Protein AF-A0A7K2Q2Y9-F1 (afdb_monomer)

Foldseek 3Di:
DFVVLQCLQCLLQVLCCVPVVADDDGGDDDDPDDDDPVCVFVCVCPVDDPQNVVFPGKDKDWDALVVQLVLSLCCQQVDDPPDDHCHDPRSNLSSLSSLLSLLVHDSPDDPVVSVVSSNVWTKIWMHTPDPNDPPDSNDGGMHTD

Mean predicted aligned error: 4.2 Å

Nearest PDB structures (foldseek):
  2x19-assembly1_B  TM=3.429E-01  e=9.960E+00  Homo sapiens

Sequence (145 aa):
TAAATGELIAAAARNWAEDSNGWLEARVFEFVEPLTPASLPAALGAIGLKCTAMATQVSLSRCFPVEVWEVLFDAAAEGGAYESAEYAAYGRLAAWRSLAGLAGVDEGTPVAEVEAQVAAYRWYSFATDSGWFCHQHWDLAIVAL

Radius of gyration: 14.67 Å; Cα contacts (8 Å, |Δi|>4): 227; chains: 1; bounding box: 39×28×42 Å

Secondary structure (DSSP, 8-state):
-HHHHHHHHTGGGHHHHHHS-----------SS---TTTHHHHHHHTT-GGGTT-S-EEEEEE-HHHHHHHHHHHHHH-STTS---HHHHHHHHHHHHHHHHTT--TTS-HHHHHHHHHHS-EEEEEESSTT--SSTT---EEE-

Solvent-accessible surface area (backbone atoms only — not comparable to full-atom values): 8268 Å² total; per-residue (Å²): 106,75,66,60,42,21,54,28,36,37,41,14,52,44,61,25,40,76,76,58,74,42,88,84,87,54,83,87,85,87,66,98,60,87,81,45,88,84,51,41,45,62,46,54,56,66,74,69,44,75,66,30,48,86,33,88,47,56,50,78,43,84,49,50,70,67,60,54,44,50,54,29,25,49,40,14,31,56,35,35,102,82,54,85,39,48,32,74,72,52,4,48,52,23,15,48,39,14,53,31,21,55,53,73,47,63,96,84,57,54,66,71,58,45,54,55,46,46,70,72,43,49,38,30,38,49,50,51,74,16,90,66,58,83,84,52,96,87,58,85,46,79,48,62,88

pLDDT: mean 90.08, std 8.45, range [52.78, 97.94]

Structure (mmCIF, N/CA/C/O backbone):
data_AF-A0A7K2Q2Y9-F1
#
_entry.id   AF-A0A7K2Q2Y9-F1
#
loop_
_atom_site.group_PDB
_atom_site.id
_atom_site.type_symbol
_atom_site.label_atom_id
_atom_site.label_alt_id
_atom_site.label_comp_id
_atom_site.label_asym_id
_atom_site.label_entity_id
_atom_site.label_seq_id
_atom_site.pdbx_PDB_ins_code
_atom_site.Cartn_x
_atom_site.Cartn_y
_atom_site.Cartn_z
_atom_site.occupancy
_atom_site.B_iso_or_equiv
_atom_site.auth_seq_id
_atom_site.auth_comp_id
_atom_site.auth_asym_id
_atom_site.auth_atom_id
_atom_site.pdbx_PDB_model_num
ATOM 1 N N . THR A 1 1 ? -3.689 -16.438 7.985 1.00 52.78 1 THR A N 1
ATOM 2 C CA . THR A 1 1 ? -2.217 -16.499 8.185 1.00 52.78 1 THR A CA 1
ATOM 3 C C . THR A 1 1 ? -1.583 -15.374 7.388 1.00 52.78 1 THR A C 1
ATOM 5 O O . THR A 1 1 ? -2.196 -14.946 6.422 1.00 52.78 1 THR A O 1
ATOM 8 N N . ALA A 1 2 ? -0.388 -14.895 7.751 1.00 61.81 2 ALA A N 1
ATOM 9 C CA . ALA A 1 2 ? 0.261 -13.727 7.126 1.00 61.81 2 ALA A CA 1
ATOM 10 C C . ALA A 1 2 ? 0.340 -13.760 5.579 1.00 61.81 2 ALA A C 1
ATOM 12 O O . ALA A 1 2 ? 0.356 -12.709 4.945 1.00 61.81 2 ALA A O 1
ATOM 13 N N . ALA A 1 3 ? 0.342 -14.951 4.967 1.00 63.41 3 ALA A N 1
ATOM 14 C CA . ALA A 1 3 ? 0.264 -15.122 3.514 1.00 63.41 3 ALA A CA 1
ATOM 15 C C . ALA A 1 3 ? -1.055 -14.594 2.913 1.00 63.41 3 ALA A C 1
ATOM 17 O O . ALA A 1 3 ? -1.014 -13.829 1.956 1.00 63.41 3 ALA A O 1
ATOM 18 N N . ALA A 1 4 ? -2.202 -14.915 3.524 1.00 65.38 4 ALA A N 1
ATOM 19 C CA . ALA A 1 4 ? -3.511 -14.425 3.083 1.00 65.38 4 ALA A CA 1
ATOM 20 C C . ALA A 1 4 ? -3.617 -12.894 3.206 1.00 65.38 4 ALA A C 1
ATOM 22 O O . ALA A 1 4 ? -4.178 -12.235 2.339 1.00 65.38 4 ALA A O 1
ATOM 23 N N . THR A 1 5 ? -3.011 -12.309 4.243 1.00 83.12 5 THR A N 1
ATOM 24 C CA . THR A 1 5 ? -2.941 -10.849 4.401 1.00 83.12 5 THR A CA 1
ATOM 25 C C . THR A 1 5 ? -2.083 -10.207 3.310 1.00 83.12 5 THR A C 1
ATOM 27 O O . THR A 1 5 ? -2.466 -9.181 2.762 1.00 83.12 5 THR A O 1
ATOM 30 N N . GLY A 1 6 ? -0.957 -10.826 2.937 1.00 88.31 6 GLY A N 1
ATOM 31 C CA . GLY A 1 6 ? -0.121 -10.362 1.826 1.00 88.31 6 GLY A CA 1
ATOM 32 C C . GLY A 1 6 ? -0.843 -10.390 0.474 1.00 88.31 6 GLY A C 1
ATOM 33 O O . GLY A 1 6 ? -0.731 -9.438 -0.293 1.00 88.31 6 GLY A O 1
ATOM 34 N N . GLU A 1 7 ? -1.620 -11.440 0.199 1.00 91.38 7 GLU A N 1
ATOM 35 C CA . GLU A 1 7 ? -2.458 -11.533 -1.007 1.00 91.38 7 GLU A CA 1
ATOM 36 C C . GLU A 1 7 ? -3.570 -10.479 -1.027 1.00 91.38 7 GLU A C 1
ATOM 38 O O . GLU A 1 7 ? -3.862 -9.918 -2.086 1.00 91.38 7 GLU A O 1
ATOM 43 N N . LEU A 1 8 ? -4.161 -10.185 0.139 1.00 94.38 8 LEU A N 1
ATOM 44 C CA . LEU A 1 8 ? -5.156 -9.126 0.280 1.00 94.38 8 LEU A CA 1
ATOM 45 C C . LEU A 1 8 ? -4.526 -7.760 -0.011 1.00 94.38 8 LEU A C 1
ATOM 47 O O . LEU A 1 8 ? -5.024 -7.041 -0.869 1.00 94.38 8 LEU A O 1
ATOM 51 N N . ILE A 1 9 ? -3.386 -7.451 0.625 1.00 96.38 9 ILE A N 1
ATOM 52 C CA . ILE A 1 9 ? -2.611 -6.217 0.409 1.00 96.38 9 ILE A CA 1
ATOM 53 C C . ILE A 1 9 ? -2.255 -6.044 -1.073 1.00 96.38 9 ILE A C 1
ATOM 55 O O . ILE A 1 9 ? -2.383 -4.946 -1.608 1.00 96.38 9 ILE A O 1
ATOM 59 N N . ALA A 1 10 ? -1.834 -7.111 -1.754 1.00 94.94 10 ALA A N 1
ATOM 60 C CA . ALA A 1 10 ? -1.382 -7.051 -3.144 1.00 94.94 10 ALA A CA 1
ATOM 61 C C . ALA A 1 10 ? -2.518 -7.041 -4.186 1.00 94.94 10 ALA A C 1
ATOM 63 O O . ALA A 1 10 ? -2.237 -6.939 -5.378 1.00 94.94 10 ALA A O 1
ATOM 64 N N . ALA A 1 11 ? -3.786 -7.159 -3.774 1.00 95.00 11 ALA A N 1
ATOM 65 C CA . ALA A 1 11 ? -4.908 -7.391 -4.682 1.00 95.00 11 ALA A CA 1
ATOM 66 C C . ALA A 1 11 ? -5.034 -6.362 -5.819 1.00 95.00 11 ALA A C 1
ATOM 68 O O . ALA A 1 11 ? -5.313 -6.757 -6.947 1.00 95.00 11 ALA A O 1
ATOM 69 N N . ALA A 1 12 ? -4.810 -5.079 -5.536 1.00 94.94 12 ALA A N 1
ATOM 70 C CA . ALA A 1 12 ? -4.904 -3.978 -6.491 1.00 94.94 12 ALA A CA 1
ATOM 71 C C . ALA A 1 12 ? -3.836 -3.996 -7.594 1.00 94.94 12 ALA A C 1
ATOM 73 O O . ALA A 1 12 ? -4.073 -3.465 -8.669 1.00 94.94 12 ALA A O 1
ATOM 74 N N . ALA A 1 13 ? -2.678 -4.602 -7.334 1.00 92.69 13 ALA A N 1
ATOM 75 C CA . ALA A 1 13 ? -1.558 -4.645 -8.274 1.00 92.69 13 ALA A CA 1
ATOM 76 C C . ALA A 1 13 ? -1.278 -6.069 -8.779 1.00 92.69 13 ALA A C 1
ATOM 78 O O . ALA A 1 13 ? -0.231 -6.318 -9.368 1.00 92.69 13 ALA A O 1
ATOM 79 N N . ARG A 1 14 ? -2.182 -7.028 -8.521 1.00 90.88 14 ARG A N 1
ATOM 80 C CA . ARG A 1 14 ? -1.970 -8.450 -8.838 1.00 90.88 14 ARG A CA 1
ATOM 81 C C . ARG A 1 14 ? -1.711 -8.673 -10.329 1.00 90.88 14 ARG A C 1
ATOM 83 O O . ARG A 1 14 ? -0.756 -9.369 -10.667 1.00 90.88 14 ARG A O 1
ATOM 90 N N . ASN A 1 15 ? -2.519 -8.049 -11.184 1.00 85.75 15 ASN A N 1
ATOM 91 C CA . ASN A 1 15 ? -2.393 -8.161 -12.638 1.00 85.75 15 ASN A CA 1
ATOM 92 C C . ASN A 1 15 ? -1.008 -7.711 -13.129 1.00 85.75 15 ASN A C 1
ATOM 94 O O . ASN A 1 15 ? -0.398 -8.422 -13.916 1.00 85.75 15 ASN A O 1
ATOM 98 N N . TRP A 1 16 ? -0.417 -6.667 -12.532 1.00 87.69 16 TRP A N 1
ATOM 99 C CA . TRP A 1 16 ? 0.919 -6.190 -12.910 1.00 87.69 16 TRP A CA 1
ATOM 100 C C . TRP A 1 16 ? 1.996 -7.281 -12.814 1.00 87.69 16 TRP A C 1
ATOM 102 O O . TRP A 1 16 ? 2.913 -7.323 -13.637 1.00 87.69 16 TRP A O 1
ATOM 112 N N . ALA A 1 17 ? 1.926 -8.156 -11.805 1.00 84.19 17 ALA A N 1
ATOM 113 C CA . ALA A 1 17 ? 2.871 -9.266 -11.671 1.00 84.19 17 ALA A CA 1
ATOM 114 C C . ALA A 1 17 ? 2.535 -10.448 -12.579 1.00 84.19 17 ALA A C 1
ATOM 116 O O . ALA A 1 17 ? 3.451 -11.093 -13.090 1.00 84.19 17 ALA A O 1
ATOM 117 N N . GLU A 1 18 ? 1.249 -10.752 -12.742 1.00 82.88 18 GLU A N 1
ATOM 118 C CA . GLU A 1 18 ? 0.785 -11.904 -13.517 1.00 82.88 18 GLU A CA 1
ATOM 119 C C . GLU A 1 18 ? 1.019 -11.706 -15.019 1.00 82.88 18 GLU A C 1
ATOM 121 O O . GLU A 1 18 ? 1.490 -12.630 -15.686 1.00 82.88 18 GLU A O 1
ATOM 126 N N . ASP A 1 19 ? 0.802 -10.491 -15.522 1.00 76.50 19 ASP A N 1
ATOM 127 C CA . ASP A 1 19 ? 0.676 -10.243 -16.956 1.00 76.50 19 ASP A CA 1
ATOM 128 C C . ASP A 1 19 ? 1.758 -9.271 -17.519 1.00 76.50 19 ASP A C 1
ATOM 130 O O . ASP A 1 19 ? 2.040 -9.303 -18.720 1.00 76.50 19 ASP A O 1
ATOM 134 N N . SER A 1 20 ? 2.461 -8.482 -16.681 1.00 72.81 20 SER A N 1
ATOM 135 C CA . SER A 1 20 ? 3.487 -7.483 -17.094 1.00 72.81 20 SER A CA 1
ATOM 136 C C . SER A 1 20 ? 4.882 -7.786 -16.557 1.00 72.81 20 SER A C 1
ATOM 138 O O . SER A 1 20 ? 5.810 -7.004 -16.771 1.00 72.81 20 SER A O 1
ATOM 140 N N . ASN A 1 21 ? 5.072 -8.924 -15.884 1.00 81.19 21 ASN A N 1
ATOM 141 C CA . ASN A 1 21 ? 6.314 -9.265 -15.176 1.00 81.19 21 ASN A CA 1
ATOM 142 C C . ASN A 1 21 ? 6.713 -8.228 -14.105 1.00 81.19 21 ASN A C 1
ATOM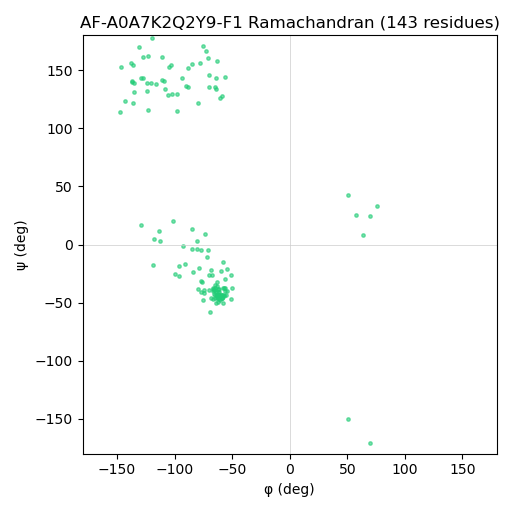 144 O O . ASN A 1 21 ? 7.897 -8.092 -13.781 1.00 81.19 21 ASN A O 1
ATOM 148 N N . GLY A 1 22 ? 5.738 -7.487 -13.571 1.00 85.44 22 GLY A N 1
ATOM 149 C CA . GLY A 1 22 ? 5.936 -6.541 -12.484 1.00 85.44 22 GLY A CA 1
ATOM 150 C C . GLY A 1 22 ? 6.399 -7.233 -11.203 1.00 85.44 22 GLY A C 1
ATOM 151 O O . GLY A 1 22 ? 6.201 -8.433 -10.992 1.00 85.44 22 GLY A O 1
ATOM 152 N N . TRP A 1 23 ? 7.034 -6.467 -10.320 1.00 90.56 23 TRP A N 1
ATOM 153 C CA . TRP A 1 23 ? 7.498 -6.977 -9.037 1.00 90.56 23 TRP A CA 1
ATOM 154 C C . TRP A 1 23 ? 6.564 -6.551 -7.914 1.00 90.56 23 TRP A C 1
ATOM 156 O O . TRP A 1 23 ? 6.265 -5.372 -7.752 1.00 90.56 23 TRP A O 1
ATOM 166 N N . LEU A 1 24 ? 6.143 -7.519 -7.099 1.00 92.00 24 LEU A N 1
ATOM 167 C CA . LEU A 1 24 ? 5.274 -7.277 -5.954 1.00 92.00 24 LEU A CA 1
ATOM 168 C C . LEU A 1 24 ? 5.896 -7.786 -4.662 1.00 92.00 24 LEU A C 1
ATOM 170 O O . LEU A 1 24 ? 6.454 -8.886 -4.581 1.00 92.00 24 LEU A O 1
ATOM 174 N N . GLU A 1 25 ? 5.731 -6.985 -3.618 1.00 94.19 25 GLU A N 1
ATOM 175 C CA . GLU A 1 25 ? 6.051 -7.352 -2.252 1.00 94.19 25 GLU A CA 1
ATOM 176 C C . GLU A 1 25 ? 5.024 -6.740 -1.299 1.00 94.19 25 GLU A C 1
ATOM 178 O O . GLU A 1 25 ? 4.825 -5.532 -1.266 1.00 94.19 25 GLU A O 1
ATOM 183 N N . ALA A 1 26 ? 4.376 -7.596 -0.510 1.00 95.06 26 ALA A N 1
ATOM 184 C CA . ALA A 1 26 ? 3.374 -7.212 0.475 1.00 95.06 26 ALA A CA 1
ATOM 185 C C . ALA A 1 26 ? 3.613 -7.989 1.771 1.00 95.06 26 ALA A C 1
ATOM 187 O O . ALA A 1 26 ? 3.669 -9.224 1.757 1.00 95.06 26 ALA A O 1
ATOM 188 N N . ARG A 1 27 ? 3.822 -7.283 2.884 1.00 94.25 27 ARG A N 1
ATOM 189 C CA . ARG A 1 27 ? 4.232 -7.869 4.168 1.00 94.25 27 ARG A CA 1
ATOM 190 C C . ARG A 1 27 ? 3.636 -7.087 5.333 1.00 94.25 27 ARG A C 1
ATOM 192 O O . ARG A 1 27 ? 3.421 -5.886 5.227 1.00 94.25 27 ARG A O 1
ATOM 199 N N . VAL A 1 28 ? 3.439 -7.784 6.447 1.00 93.56 28 VAL A N 1
ATOM 200 C CA . VAL A 1 28 ? 3.075 -7.202 7.743 1.00 93.56 28 VAL A CA 1
ATOM 201 C C . VAL A 1 28 ? 4.217 -7.477 8.710 1.00 93.56 28 VAL A C 1
ATOM 203 O O . VAL A 1 28 ? 4.770 -8.579 8.713 1.00 93.56 28 VAL A O 1
ATOM 206 N N . PHE A 1 29 ? 4.564 -6.478 9.516 1.00 92.75 29 PHE A N 1
ATOM 207 C CA . PHE A 1 29 ? 5.623 -6.568 10.512 1.00 92.75 29 PHE A CA 1
ATOM 208 C C . PHE A 1 29 ? 5.105 -6.097 11.862 1.00 92.75 29 PHE A C 1
ATOM 210 O O . PHE A 1 29 ? 4.360 -5.123 11.947 1.00 92.75 29 PHE A O 1
ATOM 217 N N . GLU A 1 30 ? 5.561 -6.764 12.914 1.00 91.88 30 GLU A N 1
ATOM 218 C CA . GLU A 1 30 ? 5.367 -6.328 14.289 1.00 91.88 30 GLU A CA 1
ATOM 219 C C . GLU A 1 30 ? 6.706 -5.837 14.837 1.00 91.88 30 GLU A C 1
ATOM 221 O O . GLU A 1 30 ? 7.740 -6.489 14.669 1.00 91.88 30 GLU A O 1
ATOM 226 N N . PHE A 1 31 ? 6.690 -4.679 15.491 1.00 90.88 31 PHE A N 1
ATOM 227 C CA . PHE A 1 31 ? 7.863 -4.098 16.134 1.00 90.88 31 PHE A CA 1
ATOM 228 C C . PHE A 1 31 ? 7.682 -4.130 17.648 1.00 90.88 31 PHE A C 1
ATOM 230 O O . PHE A 1 31 ? 6.591 -3.882 18.156 1.00 90.88 31 PHE A O 1
ATOM 237 N N . VAL A 1 32 ? 8.771 -4.414 18.369 1.00 92.38 32 VAL A N 1
ATOM 238 C CA . VAL A 1 32 ? 8.774 -4.422 19.842 1.00 92.38 32 VAL A CA 1
ATOM 239 C C . VAL A 1 32 ? 8.450 -3.032 20.396 1.00 92.38 32 VAL A C 1
ATOM 241 O O . VAL A 1 32 ? 7.726 -2.908 21.380 1.00 92.38 32 VAL A O 1
ATOM 244 N N . GLU A 1 33 ? 8.967 -1.988 19.747 1.00 91.25 33 GLU A N 1
ATOM 245 C CA . GLU A 1 33 ? 8.677 -0.595 20.077 1.00 91.25 33 GLU A CA 1
ATOM 246 C C . GLU A 1 33 ? 7.806 0.043 18.985 1.00 91.25 33 GLU A C 1
ATOM 248 O O . GLU A 1 33 ? 8.047 -0.204 17.798 1.00 91.25 33 GLU A O 1
ATOM 253 N N . PRO A 1 34 ? 6.820 0.889 19.345 1.00 91.69 34 PRO A N 1
ATOM 254 C CA . PRO A 1 34 ? 6.000 1.583 18.362 1.00 91.69 34 PRO A CA 1
ATOM 255 C C . PRO A 1 34 ? 6.849 2.445 17.428 1.00 91.69 34 PRO A C 1
ATOM 257 O O . PRO A 1 34 ? 7.610 3.311 17.871 1.00 91.69 34 PRO A O 1
ATOM 260 N N . LEU A 1 35 ? 6.675 2.261 16.120 1.00 95.06 35 LEU A N 1
ATOM 261 C CA . LEU A 1 35 ? 7.317 3.134 15.150 1.00 95.06 35 LEU A CA 1
ATOM 262 C C . LEU A 1 35 ? 6.684 4.530 15.170 1.00 95.06 35 LEU A C 1
ATOM 264 O O . LEU A 1 35 ? 5.480 4.735 15.360 1.00 95.06 35 LEU A O 1
ATOM 268 N N . THR A 1 36 ? 7.538 5.517 14.938 1.00 94.62 36 THR A N 1
ATOM 269 C CA . THR A 1 36 ? 7.154 6.912 14.756 1.00 94.62 36 THR A CA 1
ATOM 270 C C . THR A 1 36 ? 7.397 7.304 13.302 1.00 94.62 36 THR A C 1
ATOM 272 O O . THR A 1 36 ? 8.206 6.666 12.625 1.00 94.62 36 THR A O 1
ATOM 275 N N . PRO A 1 37 ? 6.786 8.396 12.814 1.00 92.75 37 PRO A N 1
ATOM 276 C CA . PRO A 1 37 ? 7.070 8.889 11.467 1.00 92.75 37 PRO A CA 1
ATOM 277 C C . PRO A 1 37 ? 8.563 9.176 11.233 1.00 92.75 37 PRO A C 1
ATOM 279 O O . PRO A 1 37 ? 9.049 9.030 10.119 1.00 92.75 37 PRO A O 1
ATOM 282 N N . ALA A 1 38 ? 9.298 9.552 12.287 1.00 94.06 38 ALA A N 1
ATOM 283 C CA . ALA A 1 38 ? 10.728 9.834 12.212 1.00 94.06 38 ALA A CA 1
ATOM 284 C C . ALA A 1 38 ? 11.595 8.563 12.155 1.00 94.06 38 ALA A C 1
ATOM 286 O O . ALA A 1 38 ? 12.656 8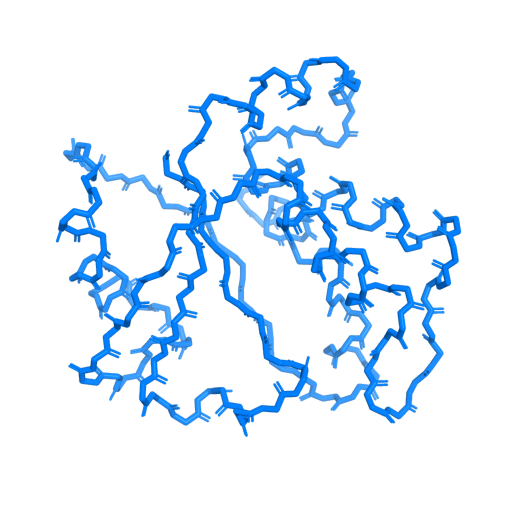.585 11.537 1.00 94.06 38 ALA A O 1
ATOM 287 N N . SER A 1 39 ? 11.164 7.462 12.783 1.00 95.69 39 SER A N 1
ATOM 288 C CA . SER A 1 39 ? 11.909 6.192 12.784 1.00 95.69 39 SER A CA 1
ATOM 289 C C . SER A 1 39 ? 11.529 5.254 11.635 1.00 95.69 39 SER A C 1
ATOM 291 O O . SER A 1 39 ? 12.295 4.347 11.311 1.00 95.69 39 SER A O 1
ATOM 293 N N . LEU A 1 40 ? 10.387 5.488 10.983 1.00 95.62 40 LEU A N 1
ATOM 294 C CA . LEU A 1 40 ? 9.872 4.658 9.895 1.00 95.62 40 LEU A CA 1
ATOM 295 C C . LEU A 1 40 ? 10.833 4.504 8.692 1.00 95.62 40 LEU A C 1
ATOM 297 O O . LEU A 1 40 ? 10.998 3.365 8.259 1.00 95.62 40 LEU A O 1
ATOM 301 N N . PRO A 1 41 ? 11.526 5.544 8.170 1.00 95.69 41 PRO A N 1
ATOM 302 C CA . PRO A 1 41 ? 12.446 5.361 7.040 1.00 95.69 41 PRO A CA 1
ATOM 303 C C . PRO A 1 41 ? 13.596 4.401 7.367 1.00 95.69 41 PRO A C 1
ATOM 305 O O . PRO A 1 41 ? 13.925 3.516 6.579 1.00 95.69 41 PRO A O 1
ATOM 308 N N . ALA A 1 42 ? 14.180 4.550 8.560 1.00 94.31 42 ALA A N 1
ATOM 309 C CA . ALA A 1 42 ? 15.265 3.693 9.024 1.00 94.31 42 ALA A CA 1
ATOM 310 C C . ALA A 1 42 ? 14.786 2.249 9.225 1.00 94.31 42 ALA A C 1
ATOM 312 O O . ALA A 1 42 ? 15.491 1.312 8.858 1.00 94.31 42 ALA A O 1
ATOM 313 N N . ALA A 1 43 ? 13.571 2.066 9.754 1.00 95.25 43 ALA A N 1
ATOM 314 C CA . ALA A 1 43 ? 12.962 0.749 9.886 1.00 95.25 43 ALA A CA 1
ATOM 315 C C . ALA A 1 43 ? 12.751 0.087 8.513 1.00 95.25 43 ALA A C 1
ATOM 317 O O . ALA A 1 43 ? 13.200 -1.039 8.323 1.00 95.25 43 ALA A O 1
ATOM 318 N N . LEU A 1 44 ? 12.160 0.792 7.539 1.00 94.81 44 LEU A N 1
ATOM 319 C CA . LEU A 1 44 ? 11.939 0.284 6.175 1.00 94.81 44 LEU A CA 1
ATOM 320 C C . LEU A 1 44 ? 13.241 -0.153 5.483 1.00 94.81 44 LEU A C 1
ATOM 322 O O . LEU A 1 44 ? 13.258 -1.168 4.786 1.00 94.81 44 LEU A O 1
ATOM 326 N N . GLY A 1 45 ? 14.343 0.569 5.706 1.00 93.50 45 GLY A N 1
ATOM 327 C CA . GLY A 1 45 ? 15.664 0.174 5.206 1.00 93.50 45 GLY A CA 1
ATOM 328 C C . GLY A 1 45 ? 16.258 -1.058 5.905 1.00 93.50 45 GLY A C 1
ATOM 329 O O . GLY A 1 45 ? 17.055 -1.776 5.310 1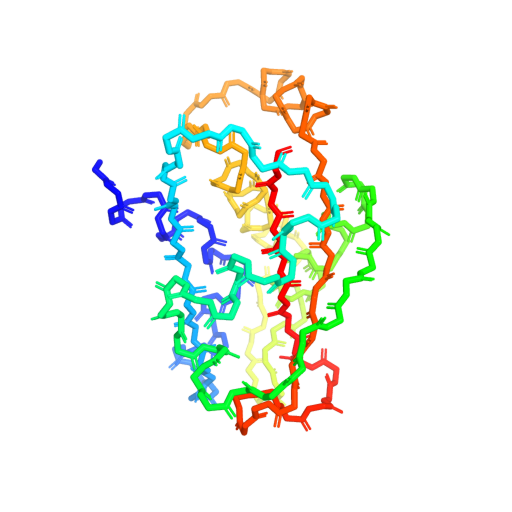.00 93.50 45 GLY A O 1
ATOM 330 N N . ALA A 1 46 ? 15.872 -1.332 7.155 1.00 92.44 46 ALA A N 1
ATOM 331 C CA . ALA A 1 46 ? 16.455 -2.397 7.974 1.00 92.44 46 ALA A CA 1
ATOM 332 C C . ALA A 1 46 ? 15.669 -3.720 7.949 1.00 92.44 46 A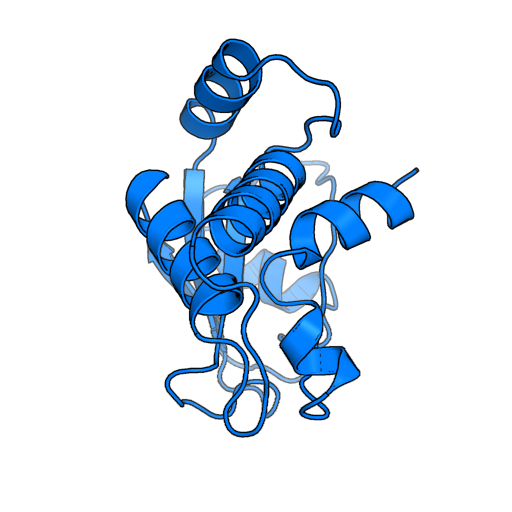LA A C 1
ATOM 334 O O . ALA A 1 46 ? 16.261 -4.781 8.143 1.00 92.44 46 ALA A O 1
ATOM 335 N N . ILE A 1 47 ? 14.353 -3.686 7.715 1.00 91.88 47 ILE A N 1
ATOM 336 C CA . ILE A 1 47 ? 13.472 -4.869 7.802 1.00 91.88 47 ILE A CA 1
ATOM 337 C C . ILE A 1 47 ? 13.655 -5.902 6.679 1.00 91.88 47 ILE A C 1
ATOM 339 O O . ILE A 1 47 ? 13.043 -6.968 6.727 1.00 91.88 47 ILE A O 1
ATOM 343 N N . GLY A 1 48 ? 14.505 -5.619 5.688 1.00 89.12 48 GLY A N 1
ATOM 344 C CA . GLY A 1 48 ? 14.870 -6.578 4.643 1.00 89.12 48 GLY A CA 1
ATOM 345 C C . GLY A 1 48 ? 13.793 -6.794 3.579 1.00 89.12 48 GLY A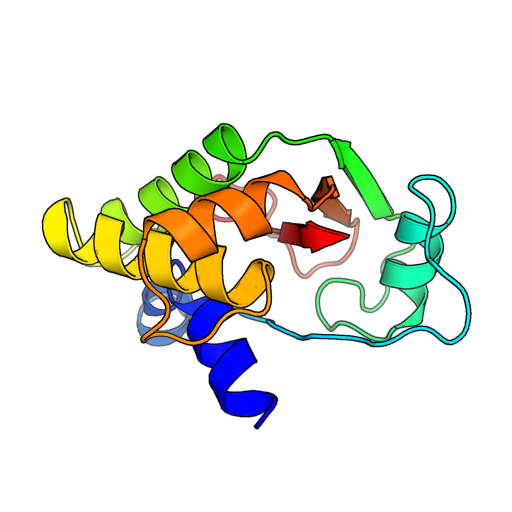 C 1
ATOM 346 O O . GLY A 1 48 ? 13.677 -7.902 3.053 1.00 89.12 48 GLY A O 1
ATOM 347 N N . LEU A 1 49 ? 13.013 -5.756 3.262 1.00 93.62 49 LEU A N 1
ATOM 348 C CA . LEU A 1 49 ? 12.155 -5.758 2.077 1.00 93.62 49 LEU A CA 1
ATOM 349 C C . LEU A 1 49 ? 13.018 -5.817 0.811 1.00 93.62 49 LEU A C 1
ATOM 351 O O . LEU A 1 49 ? 14.076 -5.192 0.729 1.00 93.62 49 LEU A O 1
ATOM 355 N N . LYS A 1 50 ? 12.555 -6.539 -0.207 1.00 94.00 50 LYS A N 1
ATOM 356 C CA . LYS A 1 50 ? 13.191 -6.557 -1.529 1.00 94.00 50 LYS A CA 1
ATOM 357 C C . LYS A 1 50 ? 13.194 -5.168 -2.164 1.00 94.00 50 LYS A C 1
ATOM 359 O O . LYS A 1 50 ? 14.201 -4.794 -2.755 1.00 94.00 50 LYS A O 1
ATOM 364 N N . CYS A 1 51 ? 12.122 -4.390 -1.996 1.00 92.19 51 CYS A N 1
ATOM 365 C CA . CYS A 1 51 ? 12.023 -3.034 -2.554 1.00 92.19 51 CYS A CA 1
ATOM 366 C C . CYS A 1 51 ? 12.908 -1.984 -1.856 1.00 92.19 51 CYS A C 1
ATOM 368 O O . CYS A 1 51 ? 13.071 -0.862 -2.342 1.00 92.19 51 CYS A O 1
ATOM 370 N N . THR A 1 52 ? 13.496 -2.338 -0.712 1.00 94.06 52 THR A N 1
ATOM 371 C CA . THR A 1 52 ? 14.496 -1.521 -0.011 1.00 94.06 52 THR A CA 1
ATOM 372 C C . THR A 1 52 ? 15.876 -2.177 -0.013 1.00 94.06 52 THR A C 1
ATOM 374 O O . THR A 1 52 ? 16.830 -1.623 0.535 1.00 94.06 52 THR A O 1
ATOM 377 N N . ALA A 1 53 ? 16.025 -3.333 -0.670 1.00 92.12 53 ALA A N 1
ATOM 378 C CA . ALA A 1 53 ? 17.297 -4.027 -0.762 1.00 92.12 53 ALA A CA 1
ATOM 379 C C . ALA A 1 53 ? 18.324 -3.133 -1.463 1.00 92.12 53 ALA A C 1
ATOM 381 O O . ALA A 1 53 ? 18.101 -2.647 -2.569 1.00 92.12 53 ALA A O 1
ATOM 382 N N . MET A 1 54 ? 19.467 -2.932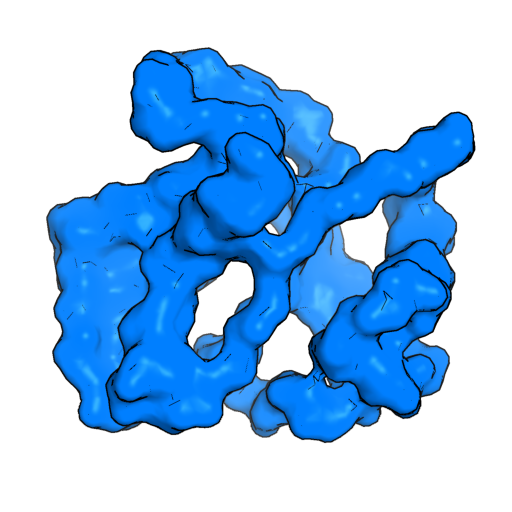 -0.802 1.00 88.06 54 MET A N 1
ATOM 383 C CA . MET A 1 54 ? 20.555 -2.066 -1.271 1.00 88.06 54 MET A CA 1
ATOM 384 C C . MET A 1 54 ? 20.202 -0.572 -1.392 1.00 88.06 54 MET A C 1
ATOM 386 O O . MET A 1 54 ? 21.033 0.186 -1.889 1.00 88.06 54 MET A O 1
ATOM 390 N N . ALA A 1 55 ? 19.031 -0.133 -0.920 1.00 91.25 55 ALA A N 1
ATOM 391 C CA . ALA A 1 55 ? 18.707 1.286 -0.847 1.00 91.25 55 ALA A CA 1
ATOM 392 C C . ALA A 1 55 ? 19.637 1.989 0.151 1.00 91.25 55 ALA A C 1
ATOM 394 O O . ALA A 1 55 ? 19.862 1.497 1.261 1.00 91.25 55 ALA A O 1
ATOM 395 N N . THR A 1 56 ? 20.152 3.158 -0.221 1.00 90.94 56 THR A N 1
ATOM 396 C CA . THR A 1 56 ? 20.881 4.036 0.704 1.00 90.94 56 THR A CA 1
ATOM 397 C C . THR A 1 56 ? 19.977 5.114 1.286 1.00 90.94 56 THR A C 1
ATOM 399 O O . THR A 1 56 ? 20.290 5.683 2.336 1.00 90.94 56 THR A O 1
ATOM 402 N N . GLN A 1 57 ? 18.834 5.372 0.643 1.00 91.50 57 GLN A N 1
ATOM 403 C CA . GLN A 1 57 ? 17.859 6.361 1.073 1.00 91.50 57 GLN A CA 1
ATOM 404 C C . GLN A 1 57 ? 16.429 5.830 0.959 1.00 91.50 57 GLN A C 1
ATOM 406 O O . GLN A 1 57 ? 16.048 5.190 -0.018 1.00 91.50 57 GLN A O 1
ATOM 411 N N . VAL A 1 58 ? 15.620 6.158 1.967 1.00 94.94 58 VAL A N 1
ATOM 412 C CA . VAL A 1 58 ? 14.169 5.952 1.964 1.00 94.94 58 VAL A CA 1
ATOM 413 C C . VAL A 1 58 ? 13.518 7.307 2.205 1.00 94.94 58 VAL A C 1
ATOM 415 O O . VAL A 1 58 ? 13.715 7.913 3.262 1.00 94.94 58 VAL A O 1
ATOM 418 N N . SER A 1 59 ? 12.765 7.799 1.227 1.00 93.12 59 SER A N 1
ATOM 419 C CA . SER A 1 59 ? 11.957 9.008 1.374 1.00 93.12 59 SER A CA 1
ATOM 420 C C . SER A 1 59 ? 10.535 8.635 1.782 1.00 93.12 59 SER A C 1
ATOM 422 O O . SER A 1 59 ? 10.006 7.615 1.349 1.00 93.12 59 SER A O 1
ATOM 424 N N . LEU A 1 60 ? 9.919 9.456 2.632 1.00 96.06 60 LEU A N 1
ATOM 425 C CA . LEU A 1 60 ? 8.529 9.293 3.054 1.00 96.06 60 LEU A CA 1
ATOM 426 C C . LEU A 1 60 ? 7.717 10.523 2.675 1.00 96.06 60 LEU A C 1
ATOM 428 O O . LEU A 1 60 ? 8.151 11.652 2.904 1.00 96.06 60 LEU A O 1
ATOM 432 N N . SER A 1 61 ? 6.502 10.288 2.196 1.00 96.12 61 SER A N 1
ATOM 433 C CA . SER A 1 61 ? 5.477 11.312 2.020 1.00 96.12 61 SER A CA 1
ATOM 434 C C . SER A 1 61 ? 4.225 10.893 2.777 1.00 96.12 61 SER A C 1
ATOM 436 O O . SER A 1 61 ? 3.799 9.743 2.711 1.00 96.12 61 SER A O 1
ATOM 438 N N . ARG A 1 62 ? 3.654 11.809 3.564 1.00 97.00 62 ARG A N 1
ATOM 439 C CA . ARG A 1 62 ? 2.400 11.541 4.277 1.00 97.00 62 ARG A CA 1
ATOM 440 C C . ARG A 1 62 ? 1.265 11.469 3.258 1.00 97.00 62 ARG A C 1
ATOM 442 O O . ARG A 1 62 ? 1.174 12.356 2.417 1.00 97.00 62 ARG A O 1
ATOM 449 N N . CYS A 1 63 ? 0.394 10.477 3.40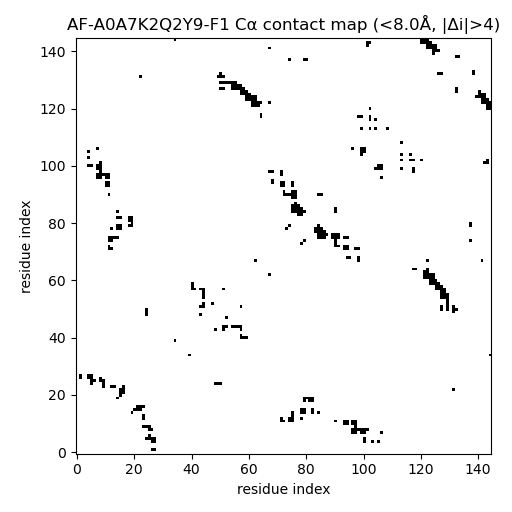9 1.00 96.50 63 CYS A N 1
ATOM 450 C CA . CYS A 1 63 ? -0.820 10.335 2.609 1.00 96.50 63 CYS A CA 1
ATOM 451 C C . CYS A 1 63 ? -2.072 10.286 3.494 1.00 96.50 63 CYS A C 1
ATOM 453 O O . CYS A 1 63 ? -2.011 10.005 4.698 1.00 96.50 63 CYS A O 1
ATOM 455 N N . PHE A 1 64 ? -3.224 10.517 2.889 1.00 96.06 64 PHE A N 1
ATOM 456 C CA . PHE A 1 64 ? -4.542 10.301 3.462 1.00 96.06 64 PHE A CA 1
ATOM 457 C C . PHE A 1 64 ? -5.160 9.019 2.892 1.00 96.06 64 PHE A C 1
ATOM 459 O O . PHE A 1 64 ? -4.840 8.631 1.770 1.00 96.06 64 PHE A O 1
ATOM 466 N N . PRO A 1 65 ? -6.078 8.367 3.628 1.00 95.88 65 PRO A N 1
ATOM 467 C CA . PRO A 1 65 ? -6.761 7.167 3.146 1.00 95.88 65 PRO A CA 1
ATOM 468 C C . PRO A 1 65 ? -7.367 7.291 1.746 1.00 95.88 65 PRO A C 1
ATOM 470 O O . PRO A 1 65 ? -7.323 6.339 0.976 1.00 95.88 65 PRO A O 1
ATOM 473 N N . VAL A 1 66 ? -7.912 8.467 1.415 1.00 96.00 66 VAL A N 1
ATOM 474 C CA . VAL A 1 66 ? -8.504 8.730 0.098 1.00 96.00 66 VAL A CA 1
ATOM 475 C C . VAL A 1 66 ? -7.462 8.672 -1.020 1.00 96.00 66 VAL A C 1
ATOM 477 O O . VAL A 1 66 ? -7.705 8.010 -2.016 1.00 96.00 66 VAL A O 1
ATOM 480 N N . GLU A 1 67 ? -6.278 9.252 -0.816 1.00 97.12 67 GLU A N 1
ATOM 481 C CA . GLU A 1 67 ? -5.186 9.233 -1.801 1.00 97.12 67 GLU A CA 1
ATOM 482 C C . GLU A 1 67 ? -4.648 7.808 -1.985 1.00 97.12 67 GLU A C 1
ATOM 484 O O . GLU A 1 67 ? -4.344 7.378 -3.092 1.00 97.12 67 GLU A O 1
ATOM 489 N N . VAL A 1 68 ? -4.570 7.040 -0.892 1.00 97.19 68 VAL A N 1
ATOM 490 C CA . VAL A 1 68 ? -4.191 5.622 -0.949 1.00 97.19 68 VAL A CA 1
ATOM 491 C C . VAL A 1 68 ? -5.221 4.822 -1.743 1.00 97.19 68 VAL A C 1
ATOM 493 O O . VAL A 1 68 ? -4.847 4.001 -2.577 1.00 97.19 68 VAL A O 1
ATOM 496 N N . TRP A 1 69 ? -6.512 5.058 -1.505 1.00 96.31 69 TRP A N 1
ATOM 497 C CA . TRP A 1 69 ? -7.578 4.396 -2.247 1.00 96.31 69 TRP A CA 1
ATOM 498 C C . TRP A 1 69 ? -7.547 4.752 -3.735 1.00 96.31 69 TRP A C 1
ATOM 500 O O . TRP A 1 69 ? -7.675 3.848 -4.553 1.00 96.31 69 TRP A O 1
ATOM 510 N N . GLU A 1 70 ? -7.347 6.027 -4.081 1.00 95.75 70 GLU A N 1
ATOM 511 C CA . GLU A 1 70 ? -7.251 6.494 -5.470 1.00 95.75 70 GLU A CA 1
ATOM 512 C C . GLU A 1 70 ? -6.121 5.775 -6.206 1.00 95.75 70 GLU A C 1
ATOM 514 O O . GLU A 1 70 ? -6.365 5.151 -7.231 1.00 95.75 70 GLU A O 1
ATOM 519 N N . VAL A 1 71 ? -4.919 5.735 -5.625 1.00 95.12 71 VAL A N 1
ATOM 520 C CA . VAL A 1 71 ? -3.770 5.072 -6.256 1.00 95.12 71 VAL A CA 1
ATOM 521 C C . VAL A 1 71 ? -3.972 3.558 -6.391 1.00 95.12 71 VAL A C 1
ATOM 523 O O . VAL A 1 71 ? -3.609 2.970 -7.409 1.00 95.12 71 VAL A O 1
ATOM 526 N N . LEU A 1 72 ? -4.567 2.902 -5.390 1.00 95.62 72 LEU A N 1
ATOM 527 C CA . LEU A 1 72 ? -4.900 1.475 -5.480 1.00 95.62 72 LEU A CA 1
ATOM 528 C C . LEU A 1 72 ? -5.984 1.210 -6.532 1.00 95.62 72 LEU A C 1
ATOM 530 O O . LEU A 1 72 ? -5.950 0.190 -7.219 1.00 95.62 72 LEU A O 1
ATOM 534 N N . PHE A 1 73 ? -6.962 2.106 -6.647 1.00 95.50 73 PHE A N 1
ATOM 535 C CA . PHE A 1 73 ? -8.010 1.992 -7.647 1.00 95.50 73 PHE A CA 1
ATOM 536 C C . PHE A 1 73 ? -7.457 2.194 -9.050 1.00 95.50 73 PHE A C 1
ATOM 538 O O . PHE A 1 73 ? -7.741 1.356 -9.899 1.00 95.50 73 PHE A O 1
ATOM 545 N N . ASP A 1 74 ? -6.627 3.208 -9.273 1.00 92.62 74 ASP A N 1
ATOM 546 C CA . ASP A 1 74 ? -5.975 3.449 -10.559 1.00 92.62 74 ASP A CA 1
ATOM 547 C C . ASP A 1 74 ? -5.116 2.243 -10.961 1.00 92.62 74 ASP A C 1
ATOM 549 O O . ASP A 1 74 ? -5.249 1.733 -12.076 1.00 92.62 74 ASP A O 1
ATOM 553 N N . ALA A 1 75 ? -4.335 1.687 -10.024 1.00 92.25 75 ALA A N 1
ATOM 554 C CA . ALA A 1 75 ? -3.522 0.499 -10.280 1.00 92.25 75 ALA A CA 1
ATOM 555 C C . ALA A 1 75 ? -4.348 -0.701 -10.773 1.00 92.25 75 ALA A C 1
ATOM 557 O O . ALA A 1 75 ? -3.982 -1.354 -11.756 1.00 92.25 75 ALA A O 1
ATOM 558 N N . ALA A 1 76 ? -5.494 -0.952 -10.137 1.00 93.50 76 ALA A N 1
ATOM 559 C CA . ALA A 1 76 ? -6.369 -2.058 -10.503 1.00 93.50 76 ALA A CA 1
ATOM 560 C C . ALA A 1 76 ? -7.193 -1.768 -11.771 1.00 93.50 76 ALA A C 1
ATOM 562 O O . ALA A 1 76 ? -7.395 -2.649 -12.609 1.00 93.50 76 ALA A O 1
ATOM 563 N N . ALA A 1 77 ? -7.699 -0.542 -11.907 1.00 91.81 77 ALA A N 1
ATOM 564 C CA . ALA A 1 77 ? -8.667 -0.148 -12.926 1.00 91.81 77 ALA A CA 1
ATOM 565 C C . ALA A 1 77 ? -8.041 0.219 -14.273 1.00 91.81 77 ALA A C 1
ATOM 567 O O . ALA A 1 77 ? -8.736 0.099 -15.284 1.00 91.81 77 ALA A O 1
ATOM 568 N N . GLU A 1 78 ? -6.768 0.624 -14.299 1.00 87.19 78 GLU A N 1
ATOM 569 C CA . GLU A 1 78 ? -5.994 0.862 -15.526 1.00 87.19 78 GLU A CA 1
ATOM 570 C C . GLU A 1 78 ? -5.072 -0.312 -15.883 1.00 87.19 78 GLU A C 1
ATOM 572 O O . GLU A 1 78 ? -4.808 -0.540 -17.063 1.00 87.19 78 GLU A O 1
ATOM 577 N N . GLY A 1 79 ? -4.664 -1.108 -14.889 1.00 81.38 79 GLY A N 1
AT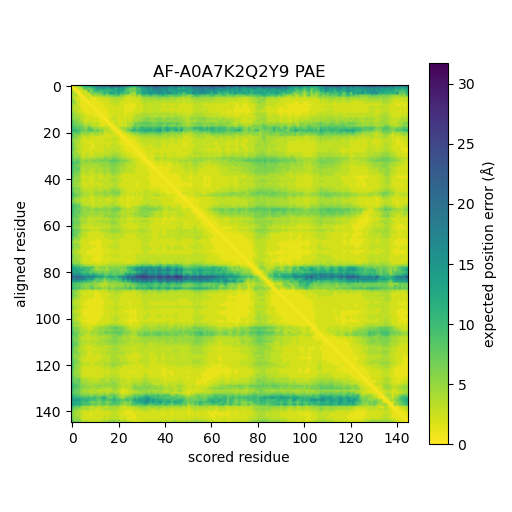OM 578 C CA . GLY A 1 79 ? -3.777 -2.251 -15.083 1.00 81.38 79 GLY A CA 1
ATOM 579 C C . GLY A 1 79 ? -2.340 -1.863 -15.443 1.00 81.38 79 GLY A C 1
ATOM 580 O O . GLY A 1 79 ? -1.932 -0.706 -15.327 1.00 81.38 79 GLY A O 1
ATOM 581 N N . GLY A 1 80 ? -1.542 -2.865 -15.820 1.00 72.50 80 GLY A N 1
ATOM 582 C CA . GLY A 1 80 ? -0.154 -2.665 -16.232 1.00 72.50 80 GLY A CA 1
ATOM 583 C C . GLY A 1 80 ? -0.030 -2.070 -17.639 1.00 72.50 80 GLY A C 1
ATOM 584 O O . GLY A 1 80 ? -0.987 -2.012 -18.408 1.00 72.50 80 GLY A O 1
ATOM 585 N N . ALA A 1 81 ? 1.191 -1.682 -18.016 1.00 66.44 81 ALA A N 1
ATOM 586 C CA . ALA A 1 81 ? 1.499 -1.053 -19.306 1.00 66.44 81 ALA A CA 1
ATOM 587 C C . ALA A 1 81 ? 1.042 -1.846 -20.552 1.00 66.44 81 ALA A C 1
ATOM 589 O O . ALA A 1 81 ? 0.925 -1.266 -21.633 1.00 66.44 81 ALA A O 1
ATOM 590 N N . TYR A 1 82 ? 0.815 -3.158 -20.425 1.00 65.69 82 TYR A N 1
ATOM 591 C CA . TYR A 1 82 ? 0.579 -4.067 -21.550 1.00 65.69 82 TYR A CA 1
ATOM 592 C C . TYR A 1 82 ? -0.683 -4.942 -21.407 1.00 65.69 82 TYR A C 1
ATOM 594 O O . TYR A 1 82 ? -0.807 -5.929 -22.133 1.00 65.69 82 TYR A O 1
ATOM 602 N N . GLU A 1 83 ? -1.623 -4.610 -20.512 1.00 68.81 83 GLU A N 1
ATOM 603 C CA . GLU A 1 83 ? -2.634 -5.575 -20.037 1.00 68.81 83 GLU A CA 1
ATOM 604 C C . GLU A 1 83 ? -4.093 -5.105 -20.056 1.00 68.81 83 GLU A C 1
ATOM 606 O O . GLU A 1 83 ? -4.407 -3.926 -20.219 1.00 68.81 83 GLU A O 1
ATOM 611 N N . SER A 1 84 ? -5.001 -6.064 -19.828 1.00 64.94 84 SER A N 1
ATOM 612 C CA . SER A 1 84 ? -6.395 -5.803 -19.476 1.00 64.94 84 SER A CA 1
ATOM 613 C C . SER A 1 84 ? -6.531 -5.462 -17.995 1.00 64.94 84 SER A C 1
ATOM 615 O O . SER A 1 84 ? -6.208 -6.264 -17.122 1.00 64.94 84 SER A O 1
ATOM 617 N N . ALA A 1 85 ? -7.068 -4.283 -17.720 1.00 79.62 85 ALA A N 1
ATOM 618 C CA . ALA A 1 85 ? -7.380 -3.849 -16.373 1.00 79.62 85 ALA A CA 1
ATOM 619 C C . ALA A 1 85 ? -8.597 -4.567 -15.764 1.00 79.62 85 ALA A C 1
ATOM 621 O O . ALA A 1 85 ? -9.425 -5.134 -16.476 1.00 79.62 85 ALA A O 1
ATOM 622 N N . GLU A 1 86 ? -8.779 -4.437 -14.449 1.00 84.56 86 GLU A N 1
ATOM 623 C CA . GLU A 1 86 ? -9.997 -4.871 -13.740 1.00 84.56 86 GLU A CA 1
ATOM 624 C C . GLU A 1 86 ? -11.169 -3.880 -13.930 1.00 84.56 86 GLU A C 1
ATOM 626 O O . GLU A 1 86 ? -12.305 -4.113 -13.494 1.00 84.56 86 GLU A O 1
ATOM 631 N N . TYR A 1 87 ? -10.906 -2.753 -14.601 1.00 86.75 87 TYR A N 1
ATOM 632 C CA . TYR A 1 87 ? -11.863 -1.691 -14.904 1.00 86.75 87 TYR A CA 1
ATOM 633 C C . TYR A 1 87 ? -12.635 -1.218 -13.653 1.00 86.75 87 TYR A C 1
ATOM 635 O O . TYR A 1 87 ? -12.136 -1.225 -12.531 1.00 86.75 87 TYR A O 1
ATOM 643 N N . ALA A 1 88 ? -13.877 -0.755 -13.825 1.00 88.19 88 ALA A N 1
ATOM 644 C CA . ALA A 1 88 ? -14.602 -0.052 -12.772 1.00 88.19 88 ALA A CA 1
ATOM 645 C C . ALA A 1 88 ? -15.010 -0.937 -11.579 1.00 88.19 88 ALA A C 1
ATOM 647 O O . ALA A 1 88 ? -14.686 -0.612 -10.440 1.00 88.19 88 ALA A O 1
ATOM 648 N N . ALA A 1 89 ? -15.782 -2.007 -11.793 1.00 93.06 89 ALA A N 1
ATOM 649 C CA . ALA A 1 89 ? -16.381 -2.753 -10.681 1.00 93.06 89 ALA A CA 1
ATOM 650 C C . ALA A 1 89 ? -15.355 -3.631 -9.949 1.00 93.06 89 ALA A C 1
ATOM 652 O O . ALA A 1 89 ? -15.272 -3.584 -8.721 1.00 93.06 89 ALA A O 1
ATOM 653 N N . TYR A 1 90 ? -14.560 -4.397 -10.699 1.00 93.12 90 TYR A N 1
ATOM 654 C CA . TYR A 1 90 ? -13.552 -5.276 -10.114 1.00 93.12 90 TYR A CA 1
ATOM 655 C C . TYR A 1 90 ? -12.328 -4.496 -9.635 1.00 93.12 90 TYR A C 1
ATOM 657 O O . TYR A 1 90 ? -11.814 -4.817 -8.565 1.00 93.12 90 TYR A O 1
ATOM 665 N N . GLY A 1 91 ? -11.960 -3.395 -10.302 1.00 94.62 91 GLY A N 1
ATOM 666 C CA . GLY A 1 91 ? -10.916 -2.494 -9.808 1.00 94.62 91 GLY A CA 1
ATOM 667 C C . GLY A 1 91 ? -11.247 -1.916 -8.430 1.00 94.62 91 GLY A C 1
ATOM 668 O O . GLY A 1 91 ? -10.412 -1.950 -7.529 1.00 94.62 91 GLY A O 1
ATOM 669 N N . ARG A 1 92 ? -12.500 -1.491 -8.197 1.00 95.06 92 ARG A N 1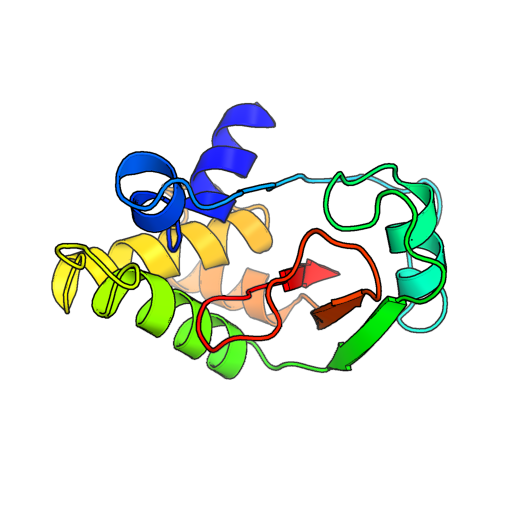
ATOM 670 C CA . ARG A 1 92 ? -12.942 -1.034 -6.863 1.00 95.06 92 ARG A CA 1
ATOM 671 C C . ARG A 1 92 ? -12.847 -2.135 -5.812 1.00 95.06 92 ARG A C 1
ATOM 673 O O . ARG A 1 92 ? -12.441 -1.858 -4.687 1.00 95.06 92 ARG A O 1
ATOM 680 N N . LEU A 1 93 ? -13.223 -3.368 -6.159 1.00 94.19 93 LEU A N 1
ATOM 681 C CA . LEU A 1 93 ? -13.125 -4.508 -5.245 1.00 94.19 93 LEU A CA 1
ATOM 682 C C . LEU A 1 93 ? -11.663 -4.841 -4.910 1.00 94.19 93 LEU A C 1
ATOM 684 O O . LEU A 1 93 ? -11.347 -5.103 -3.751 1.00 94.19 93 LEU A O 1
ATOM 688 N N . ALA A 1 94 ? -10.774 -4.828 -5.903 1.00 95.00 94 ALA A N 1
ATOM 689 C CA . ALA A 1 94 ? -9.351 -5.083 -5.713 1.00 95.00 94 ALA A CA 1
ATOM 690 C C . ALA A 1 94 ? -8.694 -3.996 -4.847 1.00 95.00 94 ALA A C 1
ATOM 692 O O . ALA A 1 94 ? -8.029 -4.322 -3.865 1.00 95.00 94 ALA A O 1
ATOM 693 N N . ALA A 1 95 ? -8.973 -2.721 -5.135 1.00 95.38 95 ALA A N 1
ATOM 694 C CA . ALA A 1 95 ? -8.518 -1.590 -4.329 1.00 95.38 95 ALA A CA 1
ATOM 695 C C . ALA A 1 95 ? -9.014 -1.672 -2.881 1.00 95.38 95 ALA A C 1
ATOM 697 O O . ALA A 1 95 ? -8.246 -1.473 -1.940 1.00 95.38 95 ALA A O 1
ATOM 698 N N . TRP A 1 96 ? -10.286 -2.036 -2.695 1.00 94.50 96 TRP A N 1
ATOM 699 C CA . TRP A 1 96 ? -10.873 -2.243 -1.376 1.00 94.50 96 TRP A CA 1
ATOM 700 C C . TRP A 1 96 ? -10.166 -3.349 -0.586 1.00 94.50 96 TRP A C 1
ATOM 702 O O . TRP A 1 96 ? -9.800 -3.139 0.568 1.00 94.50 96 TRP A O 1
ATOM 712 N N . ARG A 1 97 ? -9.921 -4.508 -1.212 1.00 95.25 97 ARG A N 1
ATOM 713 C CA . ARG A 1 97 ? -9.180 -5.622 -0.597 1.00 95.25 97 ARG A CA 1
ATOM 714 C C . ARG A 1 97 ? -7.764 -5.207 -0.193 1.00 95.25 97 ARG A C 1
ATOM 716 O O . ARG A 1 97 ? -7.351 -5.504 0.924 1.00 95.25 97 ARG A O 1
ATOM 723 N N . SER A 1 98 ? -7.057 -4.468 -1.046 1.00 96.50 98 SER A N 1
ATOM 724 C CA . SER A 1 98 ? -5.729 -3.937 -0.719 1.00 96.50 98 SER A CA 1
ATOM 725 C C . SER A 1 98 ? -5.746 -2.985 0.468 1.00 96.50 98 SER A C 1
ATOM 727 O O . SER A 1 98 ? -4.937 -3.139 1.382 1.00 96.50 98 SER A O 1
ATOM 729 N N . LEU A 1 99 ? -6.685 -2.038 0.494 1.00 95.81 99 LEU A N 1
ATOM 730 C CA . LEU A 1 99 ? -6.819 -1.080 1.589 1.00 95.81 99 LEU A CA 1
ATOM 731 C C . LEU A 1 99 ? -7.155 -1.780 2.918 1.00 95.81 99 LEU A C 1
ATOM 733 O O . LEU A 1 99 ? -6.537 -1.492 3.942 1.00 95.81 99 LEU A O 1
ATOM 737 N N . ALA A 1 100 ? -8.078 -2.745 2.880 1.00 94.44 100 ALA A N 1
ATOM 738 C CA . ALA A 1 100 ? -8.419 -3.614 4.003 1.00 94.44 100 ALA A CA 1
ATOM 739 C C . ALA A 1 100 ? -7.195 -4.407 4.500 1.00 94.44 100 ALA A C 1
ATOM 741 O O . ALA A 1 100 ? -6.893 -4.422 5.693 1.00 94.44 100 ALA A O 1
ATOM 742 N N . GLY A 1 101 ? -6.427 -4.996 3.582 1.00 95.50 101 GLY A N 1
ATOM 743 C CA . GLY A 1 101 ? -5.238 -5.777 3.918 1.00 95.50 101 GLY A CA 1
ATOM 744 C C . GLY A 1 101 ? -4.154 -4.930 4.573 1.00 95.50 101 GLY A C 1
ATOM 745 O O . GLY A 1 101 ? -3.547 -5.358 5.553 1.00 95.50 101 GLY A O 1
ATOM 746 N N . LEU A 1 102 ? -3.944 -3.708 4.070 1.00 95.75 102 LEU A N 1
ATOM 747 C CA . LEU A 1 102 ? -3.004 -2.744 4.648 1.00 95.75 102 LEU A CA 1
ATOM 748 C C . LEU A 1 102 ? -3.432 -2.301 6.052 1.00 95.75 102 LEU A C 1
ATOM 750 O O . LEU A 1 102 ? -2.580 -2.111 6.914 1.00 95.75 102 LEU A O 1
ATOM 754 N N . ALA A 1 103 ? -4.738 -2.190 6.299 1.00 94.62 103 ALA A N 1
ATOM 755 C CA . ALA A 1 103 ? -5.302 -1.898 7.615 1.00 94.62 103 ALA A CA 1
ATOM 756 C C . ALA A 1 103 ? -5.397 -3.133 8.539 1.00 94.62 103 ALA A C 1
ATOM 758 O O . ALA A 1 103 ? -5.911 -3.026 9.654 1.00 94.62 103 ALA A O 1
ATOM 759 N N . GLY A 1 104 ? -4.916 -4.299 8.094 1.00 92.62 104 GLY A N 1
ATOM 760 C CA . GLY A 1 104 ? -4.870 -5.525 8.890 1.00 92.62 104 GLY A CA 1
ATOM 761 C C . GLY A 1 104 ? -6.235 -6.156 9.175 1.00 92.62 104 GLY A C 1
ATOM 762 O O . GLY A 1 104 ? -6.366 -6.866 10.169 1.00 92.62 104 GLY A O 1
ATOM 763 N N . VAL A 1 105 ? -7.244 -5.895 8.339 1.00 91.31 105 VAL A N 1
ATOM 764 C CA . VAL A 1 105 ? -8.596 -6.460 8.485 1.00 91.31 105 VAL A CA 1
ATOM 765 C C . VAL A 1 105 ? -8.856 -7.575 7.476 1.00 91.31 105 VAL A C 1
ATOM 767 O O . VAL A 1 105 ? -8.272 -7.613 6.392 1.00 91.31 105 VAL A O 1
ATOM 770 N N . ASP A 1 106 ? -9.742 -8.496 7.848 1.00 88.25 106 ASP A N 1
ATOM 771 C CA . ASP A 1 106 ? -10.088 -9.658 7.034 1.00 88.25 106 ASP A CA 1
ATOM 772 C C . ASP A 1 106 ? -11.058 -9.291 5.895 1.00 88.25 106 ASP A C 1
ATOM 774 O O . ASP A 1 106 ? -11.841 -8.346 5.978 1.00 88.25 106 ASP A O 1
ATOM 778 N N . GLU A 1 107 ? -11.071 -10.096 4.829 1.00 82.25 107 GLU A N 1
ATOM 779 C CA . GLU A 1 107 ? -11.893 -9.869 3.625 1.00 82.25 107 GLU A CA 1
ATOM 780 C C . GLU A 1 107 ? -13.413 -9.823 3.896 1.00 82.25 107 GLU A C 1
ATOM 782 O O . GLU A 1 107 ? -14.173 -9.243 3.123 1.00 82.25 107 GLU A O 1
ATOM 787 N N . GLY A 1 108 ? -13.863 -10.427 4.999 1.00 84.88 108 GLY A N 1
ATOM 788 C CA . GLY A 1 108 ? -15.268 -10.453 5.416 1.00 84.88 108 GLY A CA 1
ATOM 789 C C . GLY A 1 108 ? -15.678 -9.328 6.370 1.00 84.88 108 GLY A C 1
ATOM 790 O O . GLY A 1 108 ? -16.842 -9.286 6.771 1.00 84.88 108 GLY A O 1
ATOM 791 N N . THR A 1 109 ? -14.753 -8.450 6.767 1.00 90.38 109 THR A N 1
ATOM 792 C CA . THR A 1 109 ? -15.045 -7.359 7.702 1.00 90.38 109 THR A CA 1
ATOM 793 C C . THR A 1 109 ? -16.051 -6.373 7.082 1.00 90.38 109 THR A C 1
ATOM 795 O O . THR A 1 109 ? -15.891 -5.977 5.923 1.00 90.38 109 THR A O 1
ATOM 798 N N . PRO A 1 110 ? -17.102 -5.953 7.816 1.00 92.38 110 PRO A N 1
ATOM 799 C CA . PRO A 1 110 ? -18.073 -4.982 7.321 1.00 92.38 110 PRO A CA 1
ATOM 800 C C . PRO A 1 110 ? -17.428 -3.664 6.884 1.00 92.38 110 PRO A C 1
ATOM 802 O O . PRO A 1 110 ? -16.512 -3.168 7.533 1.00 92.38 110 PRO A O 1
ATOM 805 N N . VAL A 1 111 ? -17.968 -3.044 5.830 1.00 90.31 111 VAL A N 1
ATOM 806 C CA . VAL A 1 111 ? -17.406 -1.816 5.229 1.00 90.31 111 VAL A CA 1
ATOM 807 C C . VAL A 1 111 ? -17.149 -0.717 6.259 1.00 90.31 111 VAL A C 1
ATOM 809 O O . VAL A 1 111 ? -16.055 -0.167 6.302 1.00 90.31 111 VAL A O 1
ATOM 812 N N . ALA A 1 112 ? -18.116 -0.455 7.141 1.00 92.94 112 ALA A N 1
ATOM 813 C CA . ALA A 1 112 ? -17.986 0.578 8.167 1.00 92.94 112 ALA A CA 1
ATOM 814 C C . ALA A 1 112 ? -16.851 0.298 9.173 1.00 92.94 112 ALA A C 1
ATOM 816 O O . ALA A 1 112 ? -16.225 1.228 9.677 1.00 92.94 112 ALA A O 1
ATOM 817 N N . GLU A 1 113 ? -16.570 -0.974 9.469 1.00 94.12 113 GLU A N 1
ATOM 818 C CA . GLU A 1 113 ? -15.473 -1.363 10.362 1.00 94.12 113 GLU A CA 1
ATOM 819 C C . GLU A 1 113 ? -14.118 -1.199 9.670 1.00 94.12 113 GLU A C 1
ATOM 821 O O . GLU A 1 113 ? -13.177 -0.694 10.281 1.00 94.12 113 GLU A O 1
ATOM 826 N N . VAL A 1 114 ? -14.030 -1.542 8.381 1.00 93.25 114 VAL A N 1
ATOM 827 C CA . VAL A 1 114 ? -12.825 -1.288 7.580 1.00 93.25 114 VAL A CA 1
ATOM 828 C C . VAL A 1 114 ? -12.552 0.213 7.479 1.00 93.25 114 VAL A C 1
ATOM 830 O O . VAL A 1 114 ? -11.422 0.629 7.704 1.00 93.25 114 VAL A O 1
ATOM 833 N N . GLU A 1 115 ? -13.564 1.041 7.200 1.00 93.38 115 GLU A N 1
ATOM 834 C CA . GLU A 1 115 ? -13.413 2.503 7.142 1.00 93.38 115 GLU A CA 1
ATOM 835 C C . GLU A 1 115 ? -12.896 3.077 8.467 1.00 93.38 115 GLU A C 1
ATOM 837 O O . GLU A 1 115 ? -11.960 3.881 8.475 1.00 93.38 115 GLU A O 1
ATOM 842 N N . ALA A 1 116 ? -13.466 2.636 9.593 1.00 94.88 116 ALA A N 1
ATOM 843 C CA . ALA A 1 116 ? -13.023 3.053 10.920 1.00 94.88 116 ALA A CA 1
ATOM 844 C C . ALA A 1 116 ? -11.570 2.637 11.195 1.00 94.88 116 ALA A C 1
ATOM 846 O O . ALA A 1 116 ? -10.785 3.443 11.699 1.00 94.88 116 ALA A O 1
ATOM 847 N N . GLN A 1 117 ? -11.197 1.408 10.827 1.00 95.06 117 GLN A N 1
ATOM 848 C CA . GLN A 1 117 ? -9.838 0.908 11.003 1.00 95.06 117 GLN A CA 1
ATOM 849 C C . GLN A 1 117 ? -8.844 1.670 10.119 1.00 95.06 117 GLN A C 1
ATOM 851 O O . GLN A 1 117 ? -7.820 2.142 10.604 1.00 95.06 117 GLN A O 1
ATOM 856 N N . VAL A 1 118 ? -9.159 1.863 8.839 1.00 96.00 118 VAL A N 1
ATOM 857 C CA . VAL A 1 118 ? -8.345 2.630 7.886 1.00 96.00 118 VAL A CA 1
ATOM 858 C C . VAL A 1 118 ? -8.096 4.057 8.386 1.00 96.00 118 VAL A C 1
ATOM 860 O O . VAL A 1 118 ? -6.980 4.569 8.268 1.00 96.00 118 VAL A O 1
ATOM 863 N N . ALA A 1 119 ? -9.108 4.692 8.982 1.00 95.75 119 ALA A N 1
ATOM 864 C CA . ALA A 1 119 ? -8.992 6.029 9.557 1.00 95.75 119 ALA A CA 1
ATOM 865 C C . ALA A 1 119 ? -8.092 6.090 10.807 1.00 95.75 119 ALA A C 1
ATOM 867 O O . ALA A 1 119 ? -7.583 7.164 11.133 1.00 95.75 119 ALA A O 1
ATOM 868 N N . ALA A 1 120 ? -7.876 4.966 11.499 1.00 95.31 120 ALA A N 1
ATOM 869 C CA . ALA A 1 120 ? -7.021 4.893 12.683 1.00 95.31 120 ALA A CA 1
ATOM 870 C C . ALA A 1 120 ? -5.516 4.848 12.350 1.00 95.31 120 ALA A C 1
ATOM 872 O O . ALA A 1 120 ? -4.696 5.188 13.205 1.00 95.31 120 ALA A O 1
ATOM 873 N N . TYR A 1 121 ? -5.148 4.471 11.120 1.00 95.50 121 TYR A N 1
ATOM 874 C CA . TYR A 1 121 ? -3.753 4.359 10.684 1.00 95.50 121 TYR A CA 1
ATOM 875 C C . TYR A 1 121 ? -3.150 5.676 10.189 1.00 95.50 121 TYR A C 1
ATOM 877 O O . TYR A 1 121 ? -3.814 6.576 9.661 1.00 95.50 121 TYR A O 1
ATOM 885 N N . ARG A 1 122 ? -1.820 5.758 10.279 1.00 96.12 122 ARG A N 1
ATOM 886 C CA . ARG A 1 122 ? -1.013 6.751 9.571 1.00 96.12 122 ARG A CA 1
ATOM 887 C C . ARG A 1 122 ? -0.445 6.133 8.297 1.00 96.12 122 ARG A C 1
ATOM 889 O O . ARG A 1 122 ? 0.398 5.252 8.329 1.00 96.12 122 ARG A O 1
ATOM 896 N N . TRP A 1 123 ? -0.889 6.656 7.171 1.00 97.88 123 TRP A N 1
ATOM 897 C CA . TRP A 1 123 ? -0.508 6.277 5.819 1.00 97.88 123 TRP A CA 1
ATOM 898 C C . TRP A 1 123 ? 0.687 7.068 5.291 1.00 97.88 123 TRP A C 1
ATOM 900 O O . TRP A 1 123 ? 0.754 8.298 5.422 1.00 97.88 123 TRP A O 1
ATOM 910 N N . TYR A 1 124 ? 1.606 6.371 4.645 1.00 97.94 124 TYR A N 1
ATOM 911 C CA . TYR A 1 124 ? 2.722 6.983 3.943 1.00 97.94 124 TYR A CA 1
ATOM 912 C C . TYR A 1 124 ? 2.923 6.296 2.606 1.00 97.94 124 TYR A C 1
ATOM 914 O O . TYR A 1 124 ? 2.843 5.070 2.525 1.00 97.94 124 TYR A O 1
ATOM 922 N N . SER A 1 125 ? 3.238 7.081 1.585 1.00 96.50 125 SER A N 1
ATOM 923 C CA . SER A 1 125 ? 3.960 6.566 0.435 1.00 96.50 125 SER A CA 1
ATOM 924 C C . SER A 1 125 ? 5.456 6.678 0.694 1.00 96.50 125 SER A C 1
ATOM 926 O O . SER A 1 125 ? 5.916 7.537 1.461 1.00 96.50 125 SER A O 1
ATOM 928 N N . PHE A 1 126 ? 6.227 5.788 0.084 1.00 95.25 126 PHE A N 1
ATOM 929 C CA . PHE A 1 126 ? 7.676 5.841 0.177 1.00 95.25 126 PHE A CA 1
ATOM 930 C C . PHE A 1 126 ? 8.327 5.557 -1.166 1.00 95.25 126 PHE A C 1
ATOM 932 O O . PHE A 1 126 ? 7.739 4.921 -2.032 1.00 95.25 126 PHE A O 1
ATOM 939 N N . ALA A 1 127 ? 9.551 6.037 -1.330 1.00 93.06 127 ALA A N 1
ATOM 940 C CA . ALA A 1 127 ? 10.385 5.698 -2.470 1.00 93.06 127 ALA A CA 1
ATOM 941 C C . ALA A 1 127 ? 11.803 5.410 -1.988 1.00 93.06 127 ALA A C 1
ATOM 943 O O . ALA A 1 127 ? 12.237 5.900 -0.939 1.00 93.06 127 ALA A O 1
ATOM 944 N N . THR A 1 128 ? 12.523 4.606 -2.761 1.00 93.06 128 THR A N 1
ATOM 945 C CA . THR A 1 128 ? 13.929 4.303 -2.506 1.00 93.06 128 THR A CA 1
ATOM 946 C C . THR A 1 128 ? 14.765 4.564 -3.746 1.00 93.06 128 THR A C 1
ATOM 948 O O . THR A 1 128 ? 14.243 4.633 -4.856 1.00 93.06 128 THR A O 1
ATOM 951 N N . ASP A 1 129 ? 16.071 4.702 -3.546 1.00 90.75 129 ASP A N 1
ATOM 952 C CA . ASP A 1 129 ? 17.086 4.727 -4.603 1.00 90.75 129 ASP A CA 1
ATOM 953 C C . ASP A 1 129 ? 17.531 3.313 -5.027 1.00 90.75 129 ASP A C 1
ATOM 955 O O . ASP A 1 129 ? 18.555 3.148 -5.691 1.00 90.75 129 ASP A O 1
ATOM 959 N N . SER A 1 130 ? 16.785 2.277 -4.628 1.00 89.56 130 SER A N 1
ATOM 960 C CA . SER A 1 130 ? 17.039 0.912 -5.083 1.00 89.56 130 SER A CA 1
ATOM 961 C C . SER A 1 130 ? 16.661 0.743 -6.557 1.00 89.56 130 SER A C 1
ATOM 963 O O . SER A 1 130 ? 15.827 1.466 -7.094 1.00 89.56 130 SER A O 1
ATOM 965 N N . GLY A 1 131 ? 17.203 -0.292 -7.199 1.00 87.50 131 GLY A N 1
ATOM 966 C CA . GLY A 1 131 ? 16.806 -0.674 -8.557 1.00 87.50 131 GLY A CA 1
ATOM 967 C C . GLY A 1 131 ? 15.432 -1.350 -8.659 1.00 87.50 131 GLY A C 1
ATOM 968 O O . GLY A 1 131 ? 15.134 -1.906 -9.711 1.00 87.50 131 GLY A O 1
ATOM 969 N N . TRP A 1 132 ? 14.636 -1.380 -7.582 1.00 89.94 132 TRP A N 1
ATOM 970 C CA . TRP A 1 132 ? 13.307 -1.997 -7.577 1.00 89.94 132 TRP A CA 1
ATOM 971 C C . TRP A 1 132 ? 12.268 -1.150 -8.312 1.00 89.94 132 TRP A C 1
ATOM 973 O O . TRP A 1 132 ? 11.445 -1.688 -9.047 1.00 89.94 132 TRP A O 1
ATOM 983 N N . PHE A 1 133 ? 12.301 0.166 -8.103 1.00 86.25 133 PHE A N 1
ATOM 984 C CA . PHE A 1 133 ? 11.354 1.092 -8.715 1.00 86.25 133 PHE A CA 1
ATOM 985 C C . PHE A 1 133 ? 11.873 1.539 -10.079 1.00 86.25 133 PHE A C 1
ATOM 987 O O . PHE A 1 133 ? 13.049 1.870 -10.235 1.00 86.25 133 PHE A O 1
ATOM 994 N N . CYS A 1 134 ? 10.994 1.562 -11.076 1.00 80.88 134 CYS A N 1
ATOM 995 C CA . CYS A 1 134 ? 11.343 1.988 -12.434 1.00 80.88 134 CYS A CA 1
ATOM 996 C C . CYS A 1 134 ? 11.267 3.518 -12.623 1.00 80.88 134 CYS A C 1
ATOM 998 O O . CYS A 1 134 ? 11.612 4.030 -13.687 1.00 80.88 134 CYS A O 1
ATOM 1000 N N . HIS A 1 135 ? 10.830 4.232 -11.585 1.00 76.75 135 HIS A N 1
ATOM 1001 C CA . HIS A 1 135 ? 10.466 5.644 -11.523 1.00 76.75 135 HIS A CA 1
ATOM 1002 C C . HIS A 1 135 ? 9.481 6.080 -12.618 1.00 76.75 135 HIS A C 1
ATOM 1004 O O . HIS A 1 135 ? 9.633 7.145 -13.216 1.00 76.75 135 HIS A O 1
ATOM 1010 N N . GLN A 1 136 ? 8.469 5.248 -12.872 1.00 73.50 136 GLN A N 1
ATOM 1011 C CA . GLN A 1 136 ? 7.401 5.493 -13.849 1.00 73.50 136 GLN A CA 1
ATOM 1012 C C . GLN A 1 136 ? 6.022 5.517 -13.169 1.00 73.50 136 GLN A C 1
ATOM 1014 O O . GLN A 1 136 ? 5.905 5.277 -11.972 1.00 73.50 136 GLN A O 1
ATOM 1019 N N . HIS A 1 137 ? 4.955 5.781 -13.936 1.00 70.44 137 HIS A N 1
ATOM 1020 C CA . HIS A 1 137 ? 3.570 5.809 -13.426 1.00 70.44 137 HIS A CA 1
ATOM 1021 C C . HIS A 1 137 ? 3.108 4.493 -12.765 1.00 70.44 137 HIS A C 1
ATOM 1023 O O . HIS A 1 137 ? 2.110 4.501 -12.055 1.00 70.44 137 HIS A O 1
ATOM 1029 N N . TRP A 1 138 ? 3.828 3.386 -12.967 1.00 78.56 138 TRP A N 1
ATOM 1030 C CA . TRP A 1 138 ? 3.497 2.060 -12.429 1.00 78.56 138 TRP A CA 1
ATOM 1031 C C . TRP A 1 138 ? 4.321 1.668 -11.195 1.00 78.56 138 TRP A C 1
ATOM 1033 O O . TRP A 1 138 ? 4.440 0.486 -10.886 1.00 78.56 138 TRP A O 1
ATOM 1043 N N . ASP A 1 139 ? 4.910 2.634 -10.488 1.00 88.69 139 ASP A N 1
ATOM 1044 C CA . ASP A 1 139 ? 5.552 2.373 -9.200 1.00 88.69 139 ASP A CA 1
ATOM 1045 C C . ASP A 1 139 ? 4.633 2.726 -8.037 1.00 88.69 139 ASP A C 1
ATOM 1047 O O . ASP A 1 139 ? 4.111 3.837 -7.937 1.00 88.69 139 ASP A O 1
ATOM 1051 N N . LEU A 1 140 ? 4.498 1.778 -7.112 1.00 92.00 140 LEU A N 1
ATOM 1052 C CA . LEU A 1 140 ? 3.684 1.930 -5.920 1.00 92.00 140 LEU A CA 1
ATOM 1053 C C . LEU A 1 140 ? 4.414 1.412 -4.684 1.00 92.00 140 LEU A C 1
ATOM 1055 O O . LEU A 1 140 ? 4.907 0.286 -4.655 1.00 92.00 140 LEU A O 1
ATOM 1059 N N . ALA A 1 141 ? 4.424 2.224 -3.631 1.00 95.44 141 ALA A N 1
ATOM 1060 C CA . ALA A 1 141 ? 4.907 1.836 -2.317 1.00 95.44 141 ALA A CA 1
ATOM 1061 C C . ALA A 1 141 ? 4.102 2.568 -1.241 1.00 95.44 141 ALA A C 1
ATOM 1063 O O . ALA A 1 141 ? 4.160 3.792 -1.133 1.00 95.44 141 ALA A O 1
ATOM 1064 N N . ILE A 1 142 ? 3.332 1.805 -0.462 1.00 97.38 142 ILE A N 1
ATOM 1065 C CA . ILE A 1 142 ? 2.435 2.296 0.590 1.00 97.38 142 ILE A CA 1
ATOM 1066 C C . ILE A 1 142 ? 2.743 1.554 1.890 1.00 97.38 142 ILE A C 1
ATOM 1068 O O . ILE A 1 142 ? 3.000 0.351 1.886 1.00 97.38 142 ILE A O 1
ATOM 1072 N N . VAL A 1 143 ? 2.662 2.263 3.013 1.00 96.94 143 VAL A N 1
ATOM 1073 C CA . VAL A 1 143 ? 2.697 1.687 4.358 1.00 96.94 143 VAL A CA 1
ATOM 1074 C C . VAL A 1 143 ? 1.615 2.311 5.240 1.00 96.94 143 VAL A C 1
ATOM 1076 O O . VAL A 1 143 ? 1.383 3.522 5.199 1.00 96.94 143 VAL A O 1
ATOM 1079 N N . ALA A 1 144 ? 0.965 1.471 6.044 1.00 96.62 144 ALA A N 1
ATOM 1080 C CA . ALA A 1 144 ? 0.069 1.865 7.125 1.00 96.62 144 ALA A CA 1
ATOM 1081 C C . ALA A 1 144 ? 0.774 1.626 8.469 1.00 96.62 144 ALA A C 1
ATOM 1083 O O . ALA A 1 144 ? 1.321 0.545 8.694 1.00 96.62 144 ALA A O 1
ATOM 1084 N N . LEU A 1 145 ? 0.794 2.647 9.330 1.00 93.44 145 LEU A N 1
ATOM 1085 C CA . LEU A 1 145 ? 1.464 2.661 10.634 1.00 93.44 145 LEU A CA 1
ATOM 1086 C C . LEU A 1 145 ? 0.515 2.978 11.790 1.00 93.44 145 LEU A C 1
ATOM 1088 O O . LEU A 1 145 ? -0.175 4.023 11.712 1.00 93.44 145 LEU A O 1
#